Protein AF-A0A7J3MGH9-F1 (afdb_monomer_lite)

Radius of gyration: 21.04 Å; chains: 1; bounding box: 51×26×67 Å

pLDDT: mean 91.64, std 8.14, range [49.03, 98.44]

Sequence (177 aa):
MAYGKQQLRELSQKLSSIKERMSTELSNYWWLSQGEEAVVSVRKLTKNKRLEIFETPKLSIKAALKVLIENIGVIESISGSEFYRAMSILEEDISRVTDAYRAIQDANSLIEEIENTKRMLKRKGLDSTKEREVEEELNMLVKWIRDIIVDNFNNWNNKKEKIVQILSKMKEHVKVT

Foldseek 3Di:
DVVVLVVLVVVLVVLVVVLVVVQVVLLPVVLQVSQFFFFDWAWAWDDDPDIDIDIDGGGGLSVLSVRLSVLSVVLSVDDDPSNVVSVVSSVVSVVRSVLLVVLVVVLVVLLVLLVVLLVLLVVVPDDPVVNVVLNVVSVVLSVVSNCCRRVPSVCSVVCVVVSVVVSVVSSCVSVVD

Secondary structure (DSSP, 8-state):
-HHHHHHHHHHHHHHHHHHHHHHHHHTT-GGGGGGTS--B--EEEEESSSEEEEEPPPB-HHHHHHHHHHHHHHHTT--THHHHHHHHHHHHHHHHHHHHHHHHHHHHHHHHHHHHHHHHHHHHT--HHHHHHHHHHHHHHHHHHHHHHHHHGGGHHHHHHHHHHHHHHHHHHHHH-

Structure (mmCIF, N/CA/C/O backbone):
data_AF-A0A7J3MGH9-F1
#
_entry.id   AF-A0A7J3MGH9-F1
#
loop_
_atom_site.group_PDB
_atom_site.id
_atom_site.type_symbol
_atom_site.label_atom_id
_atom_site.label_alt_id
_atom_site.label_comp_id
_atom_site.label_asym_id
_atom_site.label_entity_id
_atom_site.label_seq_id
_atom_site.pdbx_PDB_ins_code
_atom_site.Cartn_x
_atom_site.Cartn_y
_atom_site.Cartn_z
_atom_site.occupancy
_atom_site.B_iso_or_equiv
_atom_site.auth_seq_id
_atom_site.auth_comp_id
_atom_site.auth_asym_id
_atom_site.auth_atom_id
_atom_site.pdbx_PDB_model_num
ATOM 1 N N . MET A 1 1 ? -7.270 2.126 33.955 1.00 56.06 1 MET A N 1
ATOM 2 C CA . MET A 1 1 ? -7.923 2.157 32.621 1.00 56.06 1 MET A CA 1
ATOM 3 C C . MET A 1 1 ? -7.859 3.519 31.915 1.00 56.06 1 MET A C 1
ATOM 5 O O . MET A 1 1 ? -7.863 3.517 30.693 1.00 56.06 1 MET A O 1
ATOM 9 N N . ALA A 1 2 ? -7.760 4.663 32.613 1.00 59.84 2 ALA A N 1
ATOM 10 C CA . ALA A 1 2 ? -7.627 5.983 31.966 1.00 59.84 2 ALA A CA 1
ATOM 11 C C . ALA A 1 2 ? -6.376 6.113 31.066 1.00 59.84 2 ALA A C 1
ATOM 13 O O . ALA A 1 2 ? -6.457 6.670 29.977 1.00 59.84 2 ALA A O 1
ATOM 14 N N . TYR A 1 3 ? -5.259 5.506 31.481 1.00 57.38 3 TYR A N 1
ATOM 15 C CA . TYR A 1 3 ? -3.990 5.514 30.746 1.00 57.38 3 TYR A CA 1
ATOM 16 C C . TYR A 1 3 ? -4.078 4.858 29.352 1.00 57.38 3 TYR A C 1
ATOM 18 O O . TYR A 1 3 ? -3.616 5.432 28.373 1.00 57.38 3 TYR A O 1
ATOM 26 N N . GLY A 1 4 ? -4.768 3.716 29.225 1.00 74.50 4 GLY A N 1
ATOM 27 C CA . GLY A 1 4 ? -4.955 3.045 27.929 1.00 74.50 4 GLY A CA 1
ATOM 28 C C . GLY A 1 4 ? -5.852 3.826 26.961 1.00 74.50 4 GLY A C 1
ATOM 29 O O . GLY A 1 4 ? -5.612 3.829 25.758 1.00 74.50 4 GLY A O 1
ATOM 30 N N . LYS A 1 5 ? -6.848 4.560 27.477 1.00 78.81 5 LYS A N 1
ATOM 31 C CA . LYS A 1 5 ? -7.684 5.445 26.646 1.00 78.81 5 LYS A CA 1
ATOM 32 C C . LYS A 1 5 ? -6.901 6.647 26.126 1.00 78.81 5 LYS A C 1
ATOM 34 O O . LYS A 1 5 ? -7.066 7.029 24.975 1.00 78.81 5 LYS A O 1
ATOM 39 N N . GLN A 1 6 ? -6.026 7.225 26.947 1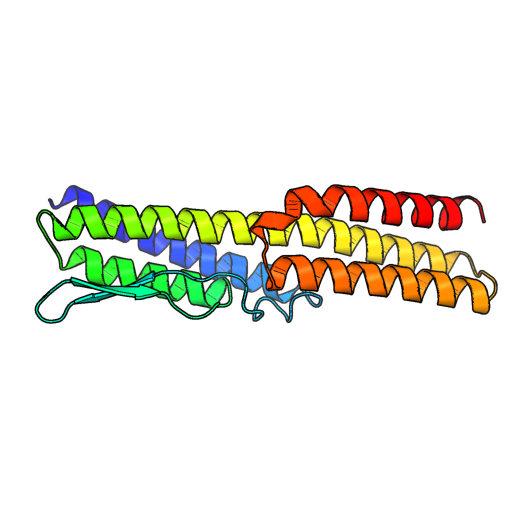.00 85.25 6 GLN A N 1
ATOM 40 C CA . GLN A 1 6 ? -5.160 8.314 26.501 1.00 85.25 6 GLN A CA 1
ATOM 41 C C . GLN A 1 6 ? -4.212 7.859 25.379 1.00 85.25 6 GLN A C 1
ATOM 43 O O . GLN A 1 6 ? -4.136 8.524 24.350 1.00 85.25 6 GLN A O 1
ATOM 48 N N . GLN A 1 7 ? -3.580 6.691 25.524 1.00 87.00 7 GLN A N 1
ATOM 49 C CA . GLN A 1 7 ? -2.721 6.113 24.482 1.00 87.00 7 GLN A CA 1
ATOM 50 C C . GLN A 1 7 ? -3.470 5.870 23.163 1.00 87.00 7 GLN A C 1
ATOM 52 O O . GLN A 1 7 ? -2.938 6.148 22.091 1.00 87.00 7 GLN A O 1
ATOM 57 N N . LEU A 1 8 ? -4.722 5.405 23.228 1.00 89.56 8 LEU A N 1
ATOM 58 C CA . LEU A 1 8 ? -5.572 5.225 22.048 1.00 89.56 8 LEU A CA 1
ATOM 59 C C . LEU A 1 8 ? -5.884 6.543 21.336 1.00 89.56 8 LEU A C 1
ATOM 61 O O . LEU A 1 8 ? -5.839 6.605 20.107 1.00 89.56 8 LEU A O 1
ATOM 65 N N . ARG A 1 9 ? -6.148 7.616 22.086 1.00 88.81 9 ARG A N 1
ATOM 66 C CA . ARG A 1 9 ? -6.364 8.952 21.506 1.00 88.81 9 ARG A CA 1
ATOM 67 C C . ARG A 1 9 ? -5.114 9.481 20.826 1.00 88.81 9 ARG A C 1
ATOM 69 O O . ARG A 1 9 ? -5.200 9.970 19.703 1.00 88.81 9 ARG A O 1
ATOM 76 N N . GLU A 1 10 ? -3.961 9.341 21.473 1.00 91.19 10 GLU A N 1
ATOM 77 C CA . GLU A 1 10 ? -2.673 9.721 20.889 1.00 91.19 10 GLU A CA 1
ATOM 78 C C . GLU A 1 10 ? -2.378 8.915 19.616 1.00 91.19 10 GLU A C 1
ATOM 80 O O . GLU A 1 10 ? -1.932 9.476 18.615 1.00 91.19 10 GLU A O 1
ATOM 85 N N . LEU A 1 11 ? -2.672 7.612 19.614 1.00 91.69 11 LEU A N 1
ATOM 86 C CA . LEU A 1 11 ? -2.536 6.763 18.433 1.00 91.69 11 LEU A CA 1
ATOM 87 C C . LEU A 1 11 ? -3.477 7.203 17.305 1.00 91.69 11 LEU A C 1
ATOM 89 O O . LEU A 1 11 ? -3.039 7.323 16.165 1.00 91.69 11 LEU A O 1
ATOM 93 N N . SER A 1 12 ? -4.741 7.496 17.612 1.00 92.12 12 SER A N 1
ATOM 94 C CA . SER A 1 12 ? -5.722 7.983 16.634 1.00 92.12 12 SER A CA 1
ATOM 95 C C . SER A 1 12 ? -5.285 9.302 15.987 1.00 92.12 12 SER A C 1
ATOM 97 O O . SER A 1 12 ? -5.346 9.452 14.762 1.00 92.12 12 SER A O 1
ATOM 99 N N . GLN A 1 13 ? -4.751 10.233 16.785 1.00 92.75 13 GLN A N 1
ATOM 100 C CA . GLN A 1 13 ? -4.177 11.485 16.285 1.00 92.75 13 GLN A CA 1
ATOM 101 C C . GLN A 1 13 ? -2.975 11.224 15.373 1.00 92.75 13 GLN A C 1
ATOM 103 O O . GLN A 1 13 ? -2.926 11.751 14.263 1.00 92.75 13 GLN A O 1
ATOM 108 N N . LYS A 1 14 ? -2.045 10.351 15.786 1.00 93.06 14 LYS A N 1
ATOM 109 C CA . LYS A 1 14 ? -0.885 9.970 14.964 1.00 93.06 14 LYS A CA 1
ATOM 110 C C . LYS A 1 14 ? -1.308 9.343 13.637 1.00 93.06 14 LYS A C 1
ATOM 112 O O . LYS A 1 14 ? -0.803 9.749 12.595 1.00 93.06 14 LYS A O 1
ATOM 117 N N . LEU A 1 15 ? -2.247 8.395 13.655 1.00 91.94 15 LEU A N 1
ATOM 118 C CA . LEU A 1 15 ? -2.772 7.766 12.439 1.00 91.94 15 LEU A CA 1
ATOM 119 C C . LEU A 1 15 ? -3.468 8.781 11.526 1.00 91.94 15 LEU A C 1
ATOM 121 O O . LEU A 1 15 ? -3.325 8.694 10.309 1.00 91.94 15 LEU A O 1
ATOM 125 N N . SER A 1 16 ? -4.168 9.766 12.092 1.00 91.06 16 SER A N 1
ATOM 126 C CA . SER A 1 16 ? -4.800 10.841 11.318 1.00 91.06 16 SER A CA 1
ATOM 127 C C . SER A 1 16 ? -3.757 11.710 10.611 1.00 91.06 16 SER A C 1
ATOM 129 O O . SER A 1 16 ? -3.847 11.907 9.401 1.00 91.06 16 SER A O 1
ATOM 131 N N . SER A 1 17 ? -2.710 12.140 11.320 1.00 92.62 17 SER A N 1
ATOM 132 C CA . SER A 1 17 ? -1.603 12.902 10.725 1.00 92.62 17 SER A CA 1
ATOM 133 C C . SER A 1 17 ? -0.835 12.100 9.668 1.00 92.62 17 SER A C 1
ATOM 135 O O . SER A 1 17 ? -0.470 12.632 8.620 1.00 92.62 17 SER A O 1
ATOM 137 N N . ILE A 1 18 ? -0.613 10.803 9.909 1.00 91.75 18 ILE A N 1
ATOM 138 C CA . ILE A 1 18 ? -0.005 9.892 8.930 1.00 91.75 18 ILE A CA 1
ATOM 139 C C . ILE A 1 18 ? -0.882 9.803 7.680 1.00 91.75 18 ILE A C 1
ATOM 141 O O . ILE A 1 18 ? -0.378 9.973 6.573 1.00 91.75 18 ILE A O 1
ATOM 145 N N . LYS A 1 19 ? -2.195 9.610 7.839 1.00 91.75 19 LYS A N 1
ATOM 146 C CA . LYS A 1 19 ? -3.148 9.548 6.726 1.00 91.75 19 LYS A CA 1
ATOM 147 C C . LYS A 1 19 ? -3.107 10.812 5.864 1.00 91.75 19 LYS A C 1
ATOM 149 O O . LYS A 1 19 ? -3.123 10.701 4.639 1.00 91.75 19 LYS A O 1
ATOM 154 N N . GLU A 1 20 ? -3.052 11.995 6.472 1.00 91.44 20 GLU A N 1
ATOM 155 C CA . GLU A 1 20 ? -2.955 13.267 5.744 1.00 91.44 20 GLU A CA 1
ATOM 156 C C . GLU A 1 20 ? -1.648 13.365 4.955 1.00 91.44 20 GLU A C 1
ATOM 158 O O . GLU A 1 20 ? -1.676 13.584 3.744 1.00 91.44 20 GLU A O 1
ATOM 163 N N . ARG A 1 21 ? -0.508 13.103 5.607 1.00 91.25 21 ARG A N 1
ATOM 164 C CA . ARG A 1 21 ? 0.805 13.114 4.948 1.00 91.25 21 ARG A CA 1
ATOM 165 C C . ARG A 1 21 ? 0.860 12.136 3.775 1.00 91.25 21 ARG A C 1
ATOM 167 O O . ARG A 1 21 ? 1.302 12.497 2.687 1.00 91.25 21 ARG A O 1
ATOM 174 N N . MET A 1 22 ? 0.375 10.917 3.987 1.00 90.06 22 MET A N 1
ATOM 175 C CA . MET A 1 22 ? 0.326 9.882 2.957 1.00 90.06 22 MET A CA 1
ATOM 176 C C . MET A 1 22 ? -0.612 10.251 1.813 1.00 90.06 22 MET A C 1
ATOM 178 O O . MET A 1 22 ? -0.344 9.894 0.674 1.00 90.06 22 MET A O 1
ATOM 182 N N . SER A 1 23 ? -1.700 10.975 2.080 1.00 88.88 23 SER A N 1
ATOM 183 C CA . SER A 1 23 ? -2.613 11.413 1.021 1.00 88.88 23 SER A CA 1
ATOM 184 C C . SER A 1 23 ? -1.919 12.346 0.029 1.00 88.88 23 SER A C 1
ATOM 186 O O . SER A 1 23 ? -2.124 12.196 -1.173 1.00 88.88 23 SER A O 1
ATOM 188 N N . THR A 1 24 ? -1.058 13.237 0.526 1.00 91.62 24 THR A N 1
ATOM 189 C CA . THR A 1 24 ? -0.231 14.137 -0.292 1.00 91.62 24 THR A CA 1
ATOM 190 C C . THR A 1 24 ? 0.902 13.408 -1.014 1.00 91.62 24 THR A C 1
ATOM 192 O O . THR A 1 24 ? 1.245 13.748 -2.141 1.00 91.62 24 THR A O 1
ATOM 195 N N . GLU A 1 25 ? 1.518 12.411 -0.380 1.00 92.12 25 GLU A N 1
ATOM 196 C CA . GLU A 1 25 ? 2.592 11.636 -1.010 1.00 92.12 25 GLU A CA 1
ATOM 197 C C . GLU A 1 25 ? 2.043 10.759 -2.143 1.00 92.12 25 GLU A C 1
ATOM 199 O O . GLU A 1 25 ? 2.486 10.859 -3.289 1.00 92.12 25 GLU A O 1
ATOM 204 N N . LEU A 1 26 ? 1.015 9.963 -1.837 1.00 91.94 26 LEU A N 1
ATOM 205 C CA . LEU A 1 26 ? 0.419 8.999 -2.758 1.00 91.94 26 LEU A CA 1
ATOM 206 C C . LEU A 1 26 ? -0.292 9.655 -3.946 1.00 91.94 26 LEU A C 1
ATOM 208 O O . LEU A 1 26 ? -0.429 9.015 -4.987 1.00 91.94 26 LEU A O 1
ATOM 212 N N . SER A 1 27 ? -0.714 10.922 -3.850 1.00 92.31 27 SER A N 1
ATOM 213 C CA . SER A 1 27 ? -1.307 11.628 -4.996 1.00 92.31 27 SER A CA 1
ATOM 214 C C . SER A 1 27 ? -0.339 11.777 -6.173 1.00 92.31 27 SER A C 1
ATOM 216 O O . SER A 1 27 ? -0.779 11.941 -7.310 1.00 92.31 27 SER A O 1
ATOM 218 N N . ASN A 1 28 ? 0.970 11.679 -5.921 1.00 92.75 28 ASN A N 1
ATOM 219 C CA . ASN A 1 28 ? 1.998 11.730 -6.961 1.00 92.75 28 ASN A CA 1
ATOM 220 C C . ASN A 1 28 ? 2.219 10.373 -7.648 1.00 92.75 28 ASN A C 1
ATOM 222 O O . ASN A 1 28 ? 2.899 10.297 -8.672 1.00 92.75 28 ASN A O 1
ATOM 226 N N . TYR A 1 29 ? 1.658 9.288 -7.108 1.00 95.44 29 TYR A N 1
ATOM 227 C CA . TYR A 1 29 ? 1.915 7.932 -7.588 1.00 95.44 29 TYR A CA 1
ATOM 228 C C . TYR A 1 29 ? 0.926 7.584 -8.703 1.00 95.44 29 TYR A C 1
ATOM 230 O O . TYR A 1 29 ? -0.051 6.857 -8.510 1.00 95.44 29 TYR A O 1
ATOM 238 N N . TRP A 1 30 ? 1.179 8.123 -9.897 1.00 95.25 30 TRP A N 1
ATOM 239 C CA . TRP A 1 30 ? 0.357 7.899 -11.095 1.00 95.25 30 TRP A CA 1
ATOM 240 C C . TRP A 1 30 ? 0.203 6.410 -11.445 1.00 95.25 30 TRP A C 1
ATOM 242 O O . TRP A 1 30 ? -0.846 5.988 -11.923 1.00 95.25 30 TRP A O 1
ATOM 252 N N . TRP A 1 31 ? 1.230 5.606 -11.162 1.00 95.75 31 TRP A N 1
ATOM 253 C CA . TRP A 1 31 ? 1.252 4.166 -11.424 1.00 95.75 31 TRP A CA 1
ATOM 254 C C . TRP A 1 31 ? 0.347 3.367 -10.472 1.00 95.75 31 TRP A C 1
ATOM 256 O O . TRP A 1 31 ? 0.033 2.212 -10.756 1.00 95.75 31 TRP A O 1
ATOM 266 N N . LEU A 1 32 ? -0.097 3.984 -9.372 1.00 96.19 32 LEU A N 1
ATOM 267 C CA . LEU A 1 32 ? -0.962 3.398 -8.347 1.00 96.19 32 LEU A CA 1
ATOM 268 C C . LEU A 1 32 ? -2.271 4.194 -8.200 1.00 96.19 32 LEU A C 1
ATOM 270 O O . LEU A 1 32 ? -2.779 4.374 -7.093 1.00 96.19 32 LEU A O 1
ATOM 274 N N . SER A 1 33 ? -2.790 4.735 -9.306 1.00 94.56 33 SER A N 1
ATOM 275 C CA . SER A 1 33 ? -4.057 5.485 -9.348 1.00 94.56 33 SER A CA 1
ATOM 276 C C . SER A 1 33 ? -4.164 6.536 -8.232 1.00 94.56 33 SER A C 1
ATOM 278 O O . SER A 1 33 ? -5.180 6.633 -7.548 1.00 94.56 33 SER A O 1
ATOM 280 N N . GLN A 1 34 ? -3.077 7.283 -7.994 1.00 93.31 34 GLN A N 1
ATOM 281 C CA . GLN A 1 34 ? -3.001 8.353 -6.985 1.00 93.31 34 GLN A CA 1
ATOM 282 C C . GLN A 1 34 ? -3.277 7.881 -5.536 1.00 93.31 34 GLN A C 1
ATOM 284 O O . GLN A 1 34 ? -3.729 8.644 -4.670 1.00 93.31 34 GLN A O 1
ATOM 289 N N . GLY A 1 35 ? -2.997 6.604 -5.262 1.00 92.50 35 GLY A N 1
ATOM 290 C CA . GLY A 1 35 ? -3.176 5.964 -3.960 1.00 92.50 35 GLY A CA 1
ATOM 291 C C . GLY A 1 35 ? -4.583 5.446 -3.684 1.00 92.50 35 GLY A C 1
ATOM 292 O O . GLY A 1 35 ? -4.869 5.129 -2.530 1.00 92.50 35 GLY A O 1
ATOM 293 N N . GLU A 1 36 ? -5.450 5.380 -4.697 1.00 94.50 36 GLU A N 1
ATOM 294 C CA . GLU A 1 36 ? -6.820 4.863 -4.566 1.00 94.50 36 GLU A CA 1
ATOM 295 C C . GLU A 1 36 ? -6.944 3.365 -4.886 1.00 94.50 36 GLU A C 1
ATOM 297 O O . GLU A 1 36 ? -8.004 2.778 -4.675 1.00 94.50 36 GLU A O 1
ATOM 302 N N . GLU A 1 37 ? -5.865 2.720 -5.338 1.00 95.62 37 GLU A N 1
ATOM 303 C CA . GLU A 1 37 ? -5.855 1.271 -5.558 1.00 95.62 37 GLU A CA 1
ATOM 304 C C . GLU A 1 37 ? -6.111 0.481 -4.275 1.00 95.62 37 GLU A C 1
ATOM 306 O O . GLU A 1 37 ? -5.606 0.816 -3.202 1.00 95.62 37 GLU A O 1
ATOM 311 N N . ALA A 1 38 ? -6.856 -0.615 -4.403 1.00 96.69 38 ALA A N 1
ATOM 312 C CA . ALA A 1 38 ? -7.159 -1.515 -3.303 1.00 96.69 38 ALA A CA 1
ATOM 313 C C . ALA A 1 38 ? -5.995 -2.488 -3.055 1.00 96.69 38 ALA A C 1
ATOM 315 O O . ALA A 1 38 ? -5.755 -3.395 -3.847 1.00 96.69 38 ALA A O 1
ATOM 316 N N . VAL A 1 39 ? -5.285 -2.324 -1.935 1.00 96.69 39 VAL A N 1
ATOM 317 C CA . VAL A 1 39 ? -4.016 -3.030 -1.665 1.00 96.69 39 VAL A CA 1
ATOM 318 C C . VAL A 1 39 ? -4.091 -3.924 -0.428 1.00 96.69 39 VAL A C 1
ATOM 320 O O . VAL A 1 39 ? -3.517 -5.012 -0.418 1.00 96.69 39 VAL A O 1
ATOM 323 N N . VAL A 1 40 ? -4.804 -3.502 0.619 1.00 97.44 40 VAL A N 1
ATOM 324 C CA . VAL A 1 40 ? -4.748 -4.160 1.933 1.00 97.44 40 VAL A CA 1
ATOM 325 C C . VAL A 1 40 ? -6.139 -4.387 2.512 1.00 97.44 40 VAL A C 1
ATOM 327 O O . VAL A 1 40 ? -6.998 -3.512 2.439 1.00 97.44 40 VAL A O 1
ATOM 330 N N . SER A 1 41 ? -6.361 -5.560 3.100 1.00 97.25 41 SER A N 1
ATOM 331 C CA . SER A 1 41 ? -7.537 -5.838 3.928 1.00 97.25 41 SER A CA 1
ATOM 332 C C . SER A 1 41 ? -7.195 -5.634 5.400 1.00 97.25 41 SER A C 1
ATOM 334 O O . SER A 1 41 ? -6.103 -5.986 5.855 1.00 97.25 41 SER A O 1
ATOM 336 N N . VAL A 1 42 ? -8.135 -5.050 6.135 1.00 98.19 42 VAL A N 1
ATOM 337 C CA . VAL A 1 42 ? -8.066 -4.871 7.588 1.00 98.19 42 VAL A CA 1
ATOM 338 C C . VAL A 1 42 ? -9.356 -5.392 8.206 1.00 98.19 42 VAL A C 1
ATOM 340 O O . VAL A 1 42 ? -10.355 -5.591 7.512 1.00 98.19 42 VAL A O 1
ATOM 343 N N . ARG A 1 43 ? -9.376 -5.599 9.519 1.00 98.44 43 ARG A N 1
ATOM 344 C CA . ARG A 1 43 ? -10.601 -5.979 10.217 1.00 98.44 43 ARG A CA 1
ATOM 345 C C . ARG A 1 43 ? -11.353 -4.730 10.638 1.00 98.44 43 ARG A C 1
ATOM 347 O O . ARG A 1 43 ? -10.780 -3.794 11.187 1.00 98.44 43 ARG A O 1
ATOM 354 N N . LYS A 1 44 ? -12.661 -4.715 10.412 1.00 97.88 44 LYS A N 1
ATOM 355 C CA . LYS A 1 44 ? -13.582 -3.716 10.946 1.00 97.88 44 LYS A CA 1
ATOM 356 C C . LYS A 1 44 ? -14.181 -4.229 12.248 1.00 97.88 44 LYS A C 1
ATOM 358 O O . LYS A 1 44 ? -14.713 -5.340 12.298 1.00 97.88 44 LYS A O 1
ATOM 363 N N . LEU A 1 45 ? -14.112 -3.400 13.281 1.00 97.12 45 LEU A N 1
ATOM 364 C CA . LEU A 1 45 ? -14.712 -3.653 14.581 1.00 97.12 45 LEU A CA 1
ATOM 365 C C . LEU A 1 45 ? -16.048 -2.922 14.674 1.00 97.12 45 LEU A C 1
ATOM 367 O O . LEU A 1 45 ? -16.137 -1.732 14.373 1.00 97.12 45 LEU A O 1
ATOM 371 N N . THR A 1 46 ? -17.086 -3.613 15.130 1.00 94.75 46 THR A N 1
ATOM 372 C CA . THR A 1 46 ? -18.372 -2.993 15.467 1.00 94.75 46 THR A CA 1
ATOM 373 C C . THR A 1 46 ? -18.814 -3.444 16.848 1.00 94.75 46 THR A C 1
ATOM 375 O O . THR A 1 46 ? -18.658 -4.605 17.228 1.00 94.75 46 THR A O 1
ATOM 378 N N . LYS A 1 47 ? -19.365 -2.511 17.630 1.00 87.88 47 LYS A N 1
ATOM 379 C CA . LYS A 1 47 ? -19.929 -2.814 18.944 1.00 87.88 47 LYS A CA 1
ATOM 380 C C . LYS A 1 47 ? -21.406 -2.466 18.968 1.00 87.88 47 LYS A C 1
ATOM 382 O O . LYS A 1 47 ? -21.774 -1.298 19.031 1.00 87.88 47 LYS A O 1
ATOM 387 N N . ASN A 1 48 ? -22.220 -3.514 18.985 1.00 84.00 48 ASN A N 1
ATOM 388 C CA . ASN A 1 48 ? -23.632 -3.436 19.333 1.0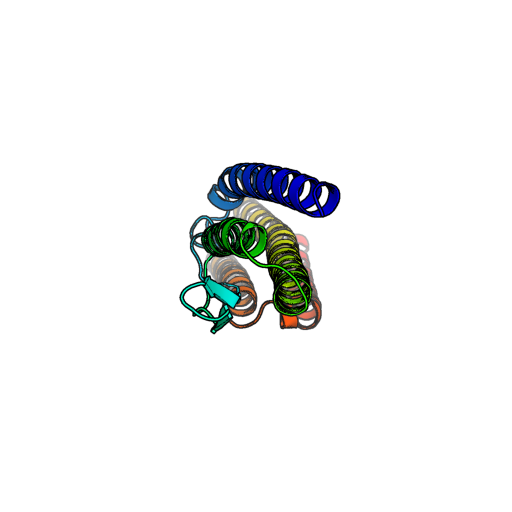0 84.00 48 ASN A CA 1
ATOM 389 C C . ASN A 1 48 ? -23.799 -3.967 20.766 1.00 84.00 48 ASN A C 1
ATOM 391 O O . ASN A 1 48 ? -23.440 -3.298 21.732 1.00 84.00 48 ASN A O 1
ATOM 395 N N . LYS A 1 49 ? -24.271 -5.213 20.912 1.00 84.88 49 LYS A N 1
ATOM 396 C CA . LYS A 1 49 ? -24.365 -5.921 22.206 1.00 84.88 49 LYS A CA 1
ATOM 397 C C . LYS A 1 49 ? -23.097 -6.703 22.564 1.00 84.88 49 LYS A C 1
ATOM 399 O O . LYS A 1 49 ? -22.847 -6.949 23.738 1.00 84.88 49 LYS A O 1
ATOM 404 N N . ARG A 1 50 ? -22.338 -7.126 21.553 1.00 89.81 50 ARG A N 1
ATOM 405 C CA . ARG A 1 50 ? -21.068 -7.861 21.648 1.00 89.81 50 ARG A CA 1
ATOM 406 C C . ARG A 1 50 ? -20.096 -7.273 20.629 1.00 89.81 50 ARG A C 1
ATOM 408 O O . ARG A 1 50 ? -20.545 -6.618 19.684 1.00 89.81 50 ARG A O 1
ATOM 415 N N . LEU A 1 51 ? -18.799 -7.489 20.830 1.00 93.06 51 LEU A N 1
ATOM 416 C CA . LEU A 1 51 ? -17.799 -7.147 19.824 1.00 93.06 51 LEU A CA 1
ATOM 417 C C . LEU A 1 51 ? -17.941 -8.068 18.604 1.00 93.06 51 LEU A C 1
ATOM 419 O O . LEU A 1 51 ? -17.787 -9.286 18.710 1.00 93.06 51 LEU A O 1
ATOM 423 N N . GLU A 1 52 ? -18.201 -7.473 17.448 1.00 95.75 52 GLU A N 1
ATOM 424 C CA . GLU A 1 52 ? -18.232 -8.145 16.153 1.00 95.75 52 GLU A CA 1
ATOM 425 C C . GLU A 1 52 ? -17.012 -7.714 15.330 1.00 95.75 52 GLU A C 1
ATOM 427 O O . GLU A 1 52 ? -16.569 -6.564 15.396 1.00 95.75 52 GLU A O 1
ATOM 432 N N . ILE A 1 53 ? -16.434 -8.664 14.593 1.00 96.56 53 ILE A N 1
ATOM 433 C CA . ILE A 1 53 ? -15.190 -8.486 13.839 1.00 96.56 53 ILE A CA 1
ATOM 434 C C . ILE A 1 53 ? -15.428 -9.019 12.432 1.00 96.56 53 ILE A C 1
ATOM 436 O O . ILE A 1 53 ? -15.787 -10.185 12.270 1.00 96.56 53 ILE A O 1
ATOM 440 N N . PHE A 1 54 ? -15.192 -8.180 11.428 1.00 96.06 54 PHE A N 1
ATOM 441 C CA . PHE A 1 54 ? -15.374 -8.531 10.021 1.00 96.06 54 PHE A CA 1
ATOM 442 C C . PHE A 1 54 ? -14.118 -8.190 9.228 1.00 96.06 54 PHE A C 1
ATOM 444 O O . PHE A 1 54 ? -13.574 -7.103 9.393 1.00 96.06 54 PHE A O 1
ATOM 451 N N . GLU A 1 55 ? -13.670 -9.080 8.347 1.00 97.06 55 GLU A N 1
ATOM 452 C CA . GLU A 1 55 ? -12.612 -8.755 7.384 1.00 97.06 55 GLU A CA 1
ATOM 453 C C . GLU A 1 55 ? -13.195 -7.855 6.285 1.00 97.06 55 GLU A C 1
ATOM 455 O O . GLU A 1 55 ? -14.252 -8.160 5.724 1.00 97.06 55 GLU A O 1
ATOM 460 N N . THR A 1 56 ? -12.536 -6.739 5.970 1.00 97.56 56 THR A N 1
ATOM 461 C CA . THR A 1 56 ? -12.952 -5.898 4.844 1.00 97.56 56 THR A CA 1
ATOM 462 C C . THR A 1 56 ? -12.514 -6.515 3.512 1.00 97.56 56 THR A C 1
ATOM 464 O O . THR A 1 56 ? -11.493 -7.214 3.453 1.00 97.56 56 THR A O 1
ATOM 467 N N . PRO A 1 57 ? -13.189 -6.193 2.388 1.00 96.81 57 PRO A N 1
ATOM 468 C CA . PRO A 1 57 ? -12.529 -6.315 1.089 1.00 96.81 57 PRO A CA 1
ATOM 469 C C . PRO A 1 57 ? -11.220 -5.508 1.092 1.00 96.81 57 PRO A C 1
ATOM 471 O O . PRO A 1 57 ? -10.997 -4.683 1.985 1.00 96.81 57 PRO A O 1
ATOM 474 N N . LYS A 1 58 ? -10.355 -5.724 0.096 1.00 96.81 58 LYS A N 1
ATOM 475 C CA . LYS A 1 58 ? -9.162 -4.886 -0.050 1.00 96.81 58 LYS A CA 1
ATOM 476 C C . LYS A 1 58 ? -9.572 -3.423 -0.157 1.00 96.81 58 LYS A C 1
ATOM 478 O O . LYS A 1 58 ? -10.501 -3.071 -0.883 1.00 96.81 58 LYS A O 1
ATOM 483 N N . LEU A 1 59 ? -8.854 -2.587 0.568 1.00 97.38 59 LEU A N 1
ATOM 484 C CA . LEU A 1 59 ? -9.037 -1.151 0.629 1.00 97.38 59 LEU A CA 1
ATOM 485 C C . LEU A 1 59 ? -7.771 -0.459 0.140 1.00 97.38 59 LEU A C 1
ATOM 487 O O . LEU A 1 59 ? -6.667 -1.015 0.197 1.00 97.38 59 LEU A O 1
ATOM 491 N N . SER A 1 60 ? -7.927 0.789 -0.292 1.00 96.94 60 SER A N 1
ATOM 492 C CA . SER A 1 60 ? -6.783 1.684 -0.398 1.00 96.94 60 SER A CA 1
ATOM 493 C C . SER A 1 60 ? -6.173 1.924 0.975 1.00 96.94 60 SER A C 1
ATO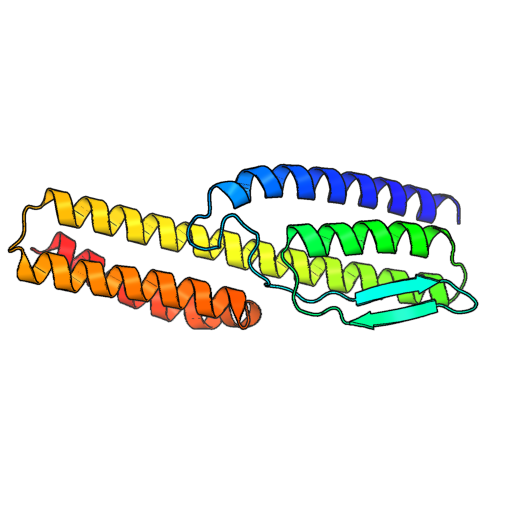M 495 O O . SER A 1 60 ? -6.856 1.839 2.000 1.00 96.94 60 SER A O 1
ATOM 497 N N . ILE A 1 61 ? -4.884 2.257 1.019 1.00 96.25 61 ILE A N 1
ATOM 498 C CA . ILE A 1 61 ? -4.198 2.525 2.288 1.00 96.25 61 ILE A CA 1
ATOM 499 C C . ILE A 1 61 ? -4.904 3.650 3.067 1.00 96.25 61 ILE A C 1
ATOM 501 O O . ILE A 1 61 ? -5.091 3.556 4.281 1.00 96.25 61 ILE A O 1
ATOM 505 N N . LYS A 1 62 ? -5.380 4.686 2.362 1.00 94.38 62 LYS A N 1
ATOM 506 C CA . LYS A 1 62 ? -6.125 5.810 2.954 1.00 94.38 62 LYS A CA 1
ATOM 507 C C . LYS A 1 62 ? -7.436 5.347 3.601 1.00 94.38 62 LYS A C 1
ATOM 509 O O . LYS A 1 62 ? -7.785 5.809 4.691 1.00 94.38 62 LYS A O 1
ATOM 514 N N . ALA A 1 63 ? -8.159 4.441 2.940 1.00 96.38 63 ALA A N 1
ATOM 515 C CA . ALA A 1 63 ? -9.396 3.864 3.456 1.00 96.38 63 ALA A CA 1
ATOM 516 C C . ALA A 1 63 ? -9.136 2.889 4.616 1.00 96.38 63 ALA A C 1
ATOM 518 O O . ALA A 1 63 ? -9.847 2.945 5.617 1.00 96.38 63 ALA A O 1
ATOM 519 N N . ALA A 1 64 ? -8.082 2.073 4.544 1.00 97.75 64 ALA A N 1
ATOM 520 C CA . ALA A 1 64 ? -7.673 1.188 5.631 1.00 97.75 64 ALA A CA 1
ATOM 521 C C . ALA A 1 64 ? -7.329 1.977 6.907 1.00 97.75 64 ALA A C 1
ATOM 523 O O . ALA A 1 64 ? -7.848 1.669 7.977 1.00 97.75 64 ALA A O 1
ATOM 524 N N . LEU A 1 65 ? -6.554 3.064 6.796 1.00 96.69 65 LEU A N 1
ATOM 525 C CA . LEU A 1 65 ? -6.259 3.954 7.928 1.00 96.69 65 LEU A CA 1
ATOM 526 C C . LEU A 1 65 ? -7.527 4.562 8.536 1.00 96.69 65 LEU A C 1
ATOM 528 O O . LEU A 1 65 ? -7.632 4.670 9.756 1.00 96.69 65 LEU A O 1
ATOM 532 N N . LYS A 1 66 ? -8.512 4.929 7.705 1.00 96.38 66 LYS A N 1
ATOM 533 C CA . LYS A 1 66 ? -9.811 5.411 8.191 1.00 96.38 66 LYS A CA 1
ATOM 534 C C . LYS A 1 66 ? -10.516 4.344 9.036 1.00 96.38 66 LYS A C 1
ATOM 536 O O . LYS A 1 66 ? -10.972 4.666 10.128 1.00 96.38 66 LYS A O 1
ATOM 541 N N . VAL A 1 67 ? -10.551 3.094 8.571 1.00 97.81 67 VAL A N 1
ATOM 542 C CA . VAL A 1 67 ? -11.138 1.976 9.330 1.00 97.81 67 VAL A CA 1
ATOM 543 C C . VAL A 1 67 ? -10.399 1.757 10.653 1.00 97.81 67 VAL A C 1
ATOM 545 O O . VAL A 1 67 ? -11.044 1.578 11.679 1.00 97.81 67 VAL A O 1
ATOM 548 N N . LEU A 1 68 ? -9.065 1.842 10.678 1.00 97.75 68 LEU A N 1
ATOM 549 C CA . LEU A 1 68 ? -8.291 1.700 11.920 1.00 97.75 68 LEU A CA 1
ATOM 550 C C . LEU A 1 68 ? -8.578 2.821 12.929 1.00 97.75 68 LEU A C 1
ATOM 552 O O . LEU A 1 68 ? -8.704 2.555 14.123 1.00 97.75 68 LEU A O 1
ATOM 556 N N . ILE A 1 69 ? -8.743 4.059 12.460 1.00 96.44 69 ILE A N 1
ATOM 557 C CA . ILE A 1 69 ? -9.149 5.193 13.304 1.00 96.44 69 ILE A CA 1
ATOM 558 C C . ILE A 1 69 ? -10.565 4.978 13.863 1.00 96.44 69 ILE A C 1
ATOM 560 O O . ILE A 1 69 ? -10.800 5.195 15.051 1.00 96.44 69 ILE A O 1
ATOM 564 N N . GLU A 1 70 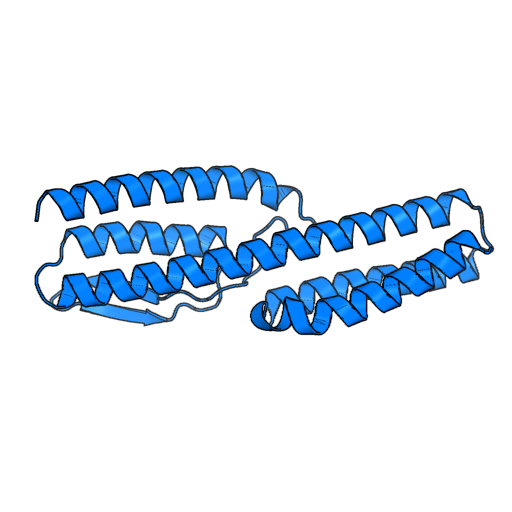? -11.505 4.508 13.037 1.00 96.19 70 GLU A N 1
ATOM 565 C CA . GLU A 1 70 ? -12.866 4.164 13.476 1.00 96.19 70 GLU A CA 1
ATOM 566 C C . GLU A 1 70 ? -12.853 3.030 14.518 1.00 96.19 70 GLU A C 1
ATOM 568 O O . GLU A 1 70 ? -13.527 3.121 15.548 1.00 96.19 70 GLU A O 1
ATOM 573 N N . ASN A 1 71 ? -12.027 2.002 14.302 1.00 97.12 71 ASN A N 1
ATOM 574 C CA . ASN A 1 71 ? -11.838 0.895 15.237 1.00 97.12 71 ASN A CA 1
ATOM 575 C C . ASN A 1 71 ? -11.337 1.377 16.602 1.00 97.12 71 ASN A C 1
ATOM 577 O O . ASN A 1 71 ? -11.812 0.879 17.619 1.00 97.12 71 ASN A O 1
ATOM 581 N N . ILE A 1 72 ? -10.426 2.357 16.652 1.00 95.69 72 ILE A N 1
ATOM 582 C CA . ILE A 1 72 ? -9.967 2.945 17.920 1.00 95.69 72 ILE A CA 1
ATOM 583 C C . ILE A 1 72 ? -11.149 3.506 18.720 1.00 95.69 72 ILE A C 1
ATOM 585 O O . ILE A 1 72 ? -11.255 3.228 19.915 1.00 95.69 72 ILE A O 1
ATOM 589 N N . GLY A 1 73 ? -12.076 4.217 18.069 1.00 94.06 73 GLY A N 1
ATOM 590 C CA . GLY A 1 73 ? -13.282 4.729 18.729 1.00 94.06 73 GLY A CA 1
ATOM 591 C C . GLY A 1 73 ? -14.158 3.615 19.313 1.00 94.06 73 GLY A C 1
ATOM 592 O O . GLY A 1 73 ? -14.686 3.739 20.420 1.00 94.06 73 GLY A O 1
ATOM 593 N N . VAL A 1 74 ? -14.259 2.476 18.619 1.00 94.88 74 VAL A N 1
ATOM 594 C CA . VAL A 1 74 ? -14.946 1.284 19.144 1.00 94.88 74 VAL A CA 1
ATOM 595 C C . VAL A 1 74 ? -14.196 0.705 20.347 1.00 94.88 74 VAL A C 1
ATOM 597 O O . VAL A 1 74 ? -14.825 0.387 21.362 1.00 94.88 74 VAL A O 1
ATOM 600 N N . ILE A 1 75 ? -12.866 0.620 20.278 1.00 94.75 75 ILE A N 1
ATOM 601 C CA . ILE A 1 75 ? -12.012 0.083 21.346 1.00 94.75 75 ILE A CA 1
ATOM 602 C C . ILE A 1 75 ? -12.109 0.929 22.626 1.00 94.75 75 ILE A C 1
ATOM 604 O O . ILE A 1 75 ? -12.154 0.387 23.730 1.00 94.75 75 ILE A O 1
ATOM 608 N N . GLU A 1 76 ? -12.232 2.252 22.514 1.00 92.06 76 GLU A N 1
ATOM 609 C CA . GLU A 1 76 ? -12.417 3.133 23.677 1.00 92.06 76 GLU A CA 1
ATOM 610 C C . GLU A 1 76 ? -13.706 2.839 24.474 1.00 92.06 76 GLU A C 1
ATOM 612 O O . GLU A 1 76 ? -13.804 3.192 25.661 1.00 92.06 76 GLU A O 1
ATOM 617 N N . SER A 1 77 ?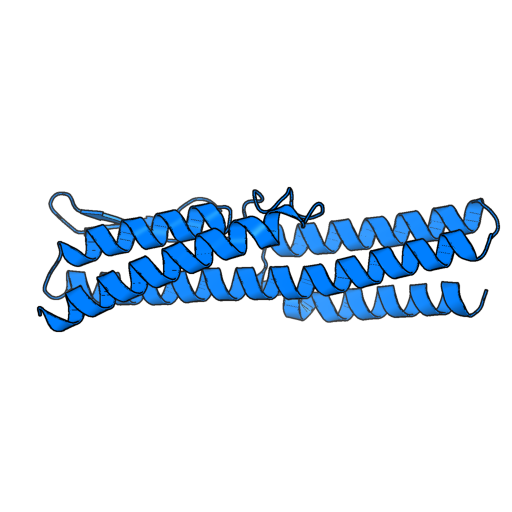 -14.695 2.202 23.835 1.00 90.81 77 SER A N 1
ATOM 618 C CA . SER A 1 77 ? -16.007 1.889 24.413 1.00 90.81 77 SER A CA 1
ATOM 619 C C . SER A 1 77 ? -16.107 0.490 25.041 1.00 90.81 77 SER A C 1
ATOM 621 O O . SER A 1 77 ? -17.102 0.190 25.707 1.00 90.81 77 SER A O 1
ATOM 623 N N . ILE A 1 78 ? -15.121 -0.389 24.830 1.00 91.19 78 ILE A N 1
ATOM 624 C CA . ILE A 1 78 ? -15.058 -1.760 25.379 1.00 91.19 78 ILE A CA 1
ATOM 625 C C . ILE A 1 78 ? -14.123 -1.844 26.590 1.00 91.19 78 ILE A C 1
ATOM 627 O O . ILE A 1 78 ? -13.293 -0.972 26.837 1.00 91.19 78 ILE A O 1
ATOM 631 N N . SER A 1 79 ? -14.290 -2.902 27.380 1.00 89.62 79 SER A N 1
ATOM 632 C CA . SER A 1 79 ? -13.498 -3.182 28.578 1.00 89.62 79 SER A CA 1
ATOM 633 C C . SER A 1 79 ? -13.299 -4.691 28.745 1.00 89.62 79 SER A C 1
ATOM 635 O O . SER A 1 79 ? -13.914 -5.495 28.045 1.00 89.62 79 SER A O 1
ATOM 637 N N . GLY A 1 80 ? -12.414 -5.090 29.661 1.00 89.06 80 GLY A N 1
ATOM 638 C CA . GLY A 1 80 ? -12.168 -6.502 29.959 1.00 89.06 80 GLY A CA 1
ATOM 639 C C . GLY A 1 80 ? -11.484 -7.252 28.812 1.00 89.06 80 GLY A C 1
ATOM 640 O O . GLY A 1 80 ? -10.645 -6.697 28.108 1.00 89.06 80 GLY A O 1
ATOM 641 N N . SER A 1 81 ? -11.822 -8.527 28.629 1.00 89.81 81 SER A N 1
ATOM 642 C CA . SER A 1 81 ? -11.187 -9.396 27.626 1.00 89.81 81 SER A CA 1
ATOM 643 C C . SER A 1 81 ? -11.413 -8.932 26.183 1.00 89.81 81 SER A C 1
ATOM 645 O O . SER A 1 81 ? -10.513 -9.061 25.353 1.00 89.81 81 SER A O 1
ATOM 647 N N . GLU A 1 82 ? -12.576 -8.343 25.883 1.00 92.19 82 GLU A N 1
ATOM 648 C CA . GLU A 1 82 ? -12.872 -7.786 24.557 1.00 92.19 82 GLU A CA 1
ATOM 649 C C . GLU A 1 82 ? -11.909 -6.651 24.193 1.00 92.19 82 GLU A C 1
ATOM 651 O O . GLU A 1 82 ? -11.471 -6.576 23.048 1.00 92.19 82 GLU A O 1
ATOM 656 N N . PHE A 1 83 ? -11.530 -5.812 25.167 1.00 92.25 83 PHE A N 1
ATOM 657 C CA . PHE A 1 83 ? -10.571 -4.724 24.959 1.00 92.25 83 PHE A CA 1
ATOM 658 C C . PHE A 1 83 ? -9.215 -5.252 24.487 1.00 92.25 83 PHE A C 1
ATOM 660 O O . PHE A 1 83 ? -8.713 -4.815 23.455 1.00 92.25 83 PHE A O 1
ATOM 667 N N . TYR A 1 84 ? -8.643 -6.229 25.196 1.00 91.69 84 TYR A N 1
ATOM 668 C CA . TYR A 1 84 ? -7.336 -6.787 24.836 1.00 91.69 84 TYR A CA 1
ATOM 669 C C . TYR A 1 84 ? -7.364 -7.502 23.484 1.00 91.69 84 TYR A C 1
ATOM 671 O O . TYR A 1 84 ? -6.448 -7.341 22.681 1.00 91.69 84 TYR A O 1
ATOM 679 N N . ARG A 1 85 ? -8.446 -8.237 23.197 1.00 94.12 85 ARG A N 1
ATOM 680 C CA . ARG A 1 85 ? -8.637 -8.878 21.892 1.00 94.12 85 ARG A CA 1
ATOM 681 C C . ARG A 1 85 ? -8.681 -7.850 20.760 1.00 94.12 85 ARG A C 1
ATOM 683 O O . ARG A 1 85 ? -8.050 -8.050 19.728 1.00 94.12 85 ARG A O 1
ATOM 690 N N . ALA A 1 86 ? -9.418 -6.759 20.945 1.00 95.44 86 ALA A N 1
ATOM 691 C CA . ALA A 1 86 ? -9.540 -5.713 19.939 1.00 95.44 86 ALA A CA 1
ATOM 692 C C . ALA A 1 86 ? -8.240 -4.910 19.753 1.00 95.44 86 ALA A C 1
ATOM 694 O O . ALA A 1 86 ? -7.912 -4.548 18.628 1.00 95.44 86 ALA A O 1
ATOM 695 N N . MET A 1 87 ? -7.482 -4.685 20.832 1.00 94.62 87 MET A N 1
ATOM 696 C CA . MET A 1 87 ? -6.149 -4.075 20.774 1.00 94.62 87 MET A CA 1
ATOM 697 C C . MET A 1 87 ? -5.178 -4.907 19.937 1.00 94.62 87 MET A C 1
ATOM 699 O O . MET A 1 87 ? -4.554 -4.372 19.029 1.00 94.62 87 MET A O 1
ATOM 703 N N . SER A 1 88 ? -5.107 -6.217 20.184 1.00 95.19 88 SER A N 1
ATOM 704 C CA . SER A 1 88 ? -4.252 -7.125 19.407 1.00 95.19 88 SER A CA 1
ATOM 705 C C . SER A 1 88 ? -4.618 -7.121 17.916 1.00 95.19 88 SER A C 1
ATOM 707 O O . SER A 1 88 ? -3.735 -7.067 17.064 1.00 95.19 88 SER A O 1
ATOM 709 N N . ILE A 1 89 ? -5.915 -7.090 17.590 1.00 96.88 89 ILE A N 1
ATOM 710 C CA . ILE A 1 89 ? -6.391 -6.954 16.204 1.00 96.88 89 ILE A CA 1
ATOM 711 C C . ILE A 1 89 ? -5.933 -5.630 15.579 1.00 96.88 89 ILE A C 1
ATOM 713 O O . ILE A 1 89 ? -5.440 -5.622 14.452 1.00 96.88 89 ILE A O 1
ATOM 717 N N . LEU A 1 90 ? -6.085 -4.519 16.305 1.00 97.12 90 LEU A N 1
ATOM 718 C CA . LEU A 1 90 ? -5.674 -3.198 15.838 1.00 97.12 90 LEU A CA 1
ATOM 719 C C . LEU A 1 90 ? -4.166 -3.147 15.556 1.00 97.12 90 LEU A C 1
ATOM 721 O O . LEU A 1 90 ? -3.765 -2.626 14.519 1.00 97.12 90 LEU A O 1
ATOM 725 N N . GLU A 1 91 ? -3.339 -3.690 16.450 1.00 96.00 91 GLU A N 1
ATOM 726 C CA . GLU A 1 91 ? -1.878 -3.726 16.298 1.00 96.00 91 GLU A CA 1
ATOM 727 C C . GLU A 1 91 ? -1.449 -4.524 15.063 1.00 96.00 91 GLU A C 1
ATOM 729 O O . GLU A 1 91 ? -0.657 -4.041 14.250 1.00 96.00 91 GLU A O 1
ATOM 734 N N . GLU A 1 92 ? -2.016 -5.715 14.879 1.00 97.69 92 GLU A N 1
ATOM 735 C CA . GLU A 1 92 ? -1.768 -6.541 13.697 1.00 97.69 92 GLU A CA 1
ATOM 736 C C . GLU A 1 92 ? -2.166 -5.821 12.400 1.00 97.69 92 GLU A C 1
ATOM 738 O O . GLU A 1 92 ? -1.417 -5.846 11.422 1.00 97.69 92 GLU A O 1
ATOM 743 N N . ASP A 1 93 ? -3.327 -5.161 12.373 1.00 98.19 93 ASP A N 1
ATOM 744 C CA . ASP A 1 93 ? -3.796 -4.467 11.171 1.00 98.19 93 ASP A CA 1
ATOM 745 C C . ASP A 1 93 ? -2.989 -3.191 10.882 1.00 98.19 93 ASP A C 1
ATOM 747 O O . ASP A 1 93 ? -2.712 -2.895 9.718 1.00 98.19 93 ASP A O 1
ATOM 751 N N . ILE A 1 94 ? -2.535 -2.469 11.915 1.00 97.31 94 ILE A N 1
ATOM 752 C CA . ILE A 1 94 ? -1.572 -1.366 11.763 1.00 97.31 94 ILE A CA 1
ATOM 753 C C . ILE A 1 94 ? -0.271 -1.882 11.143 1.00 97.31 94 ILE A C 1
ATOM 755 O O . ILE A 1 94 ? 0.263 -1.237 10.234 1.00 97.31 94 ILE A O 1
ATOM 759 N N . SER A 1 95 ? 0.232 -3.038 11.592 1.00 96.81 95 SER A N 1
ATOM 760 C CA . SER A 1 95 ? 1.432 -3.646 11.007 1.00 96.81 95 SER A CA 1
ATOM 761 C C . SER A 1 95 ? 1.223 -3.951 9.527 1.00 96.81 95 SER A C 1
ATOM 763 O O . SER A 1 95 ? 2.022 -3.514 8.704 1.00 96.81 95 SER A O 1
ATOM 765 N N . ARG A 1 96 ? 0.106 -4.597 9.156 1.00 96.75 96 ARG A N 1
ATOM 766 C CA . ARG A 1 96 ? -0.200 -4.907 7.746 1.00 96.75 96 ARG A CA 1
ATOM 767 C C . ARG A 1 96 ? -0.262 -3.660 6.870 1.00 96.75 96 ARG A C 1
ATOM 769 O O . ARG A 1 96 ? 0.280 -3.661 5.768 1.00 96.75 96 ARG A O 1
ATOM 776 N N . VAL A 1 97 ? -0.918 -2.598 7.343 1.00 97.44 97 VAL A N 1
ATOM 777 C CA . VAL A 1 97 ? -0.994 -1.322 6.613 1.00 97.44 97 VAL A CA 1
ATOM 778 C C . VAL A 1 97 ? 0.394 -0.697 6.461 1.00 97.44 97 VAL A C 1
ATOM 780 O O . VAL A 1 97 ? 0.722 -0.179 5.394 1.00 97.44 97 VAL A O 1
ATOM 783 N N . THR A 1 98 ? 1.223 -0.778 7.502 1.00 95.88 98 THR A N 1
ATOM 784 C CA . THR A 1 98 ? 2.604 -0.279 7.477 1.00 95.88 98 THR A CA 1
ATOM 785 C C . THR A 1 98 ? 3.460 -1.046 6.470 1.00 95.88 98 THR A C 1
ATOM 787 O O . THR A 1 98 ? 4.188 -0.430 5.693 1.00 95.88 98 THR A O 1
ATOM 790 N N . ASP A 1 99 ? 3.354 -2.372 6.440 1.00 96.38 99 ASP A N 1
ATOM 791 C CA . ASP A 1 99 ? 4.111 -3.219 5.517 1.00 96.38 99 ASP A CA 1
ATOM 792 C C . ASP A 1 99 ? 3.679 -3.001 4.063 1.00 96.38 99 ASP A C 1
ATOM 794 O O . ASP A 1 99 ? 4.526 -2.859 3.179 1.00 96.38 99 ASP A O 1
ATOM 798 N N . ALA A 1 100 ? 2.371 -2.867 3.821 1.00 97.00 100 ALA A N 1
ATOM 799 C CA . ALA A 1 100 ? 1.843 -2.499 2.511 1.00 97.00 100 ALA A CA 1
ATOM 800 C C . ALA A 1 100 ? 2.380 -1.137 2.052 1.00 97.00 100 ALA A C 1
ATOM 802 O O . ALA A 1 100 ? 2.806 -0.986 0.907 1.00 97.00 100 ALA A O 1
ATOM 803 N N . TYR A 1 101 ? 2.411 -0.152 2.954 1.00 96.00 101 TYR A N 1
ATOM 804 C CA . TYR A 1 101 ? 2.945 1.167 2.639 1.00 96.00 101 TYR A CA 1
ATOM 805 C C . TYR A 1 101 ? 4.441 1.136 2.309 1.00 96.00 101 TYR A C 1
ATOM 807 O O . TYR A 1 101 ? 4.855 1.725 1.314 1.00 96.00 101 TYR A O 1
ATOM 815 N N . ARG A 1 102 ? 5.247 0.398 3.080 1.00 95.81 102 ARG A N 1
ATOM 816 C CA . ARG A 1 102 ? 6.679 0.214 2.792 1.00 95.81 102 ARG A CA 1
ATOM 817 C C . ARG A 1 102 ? 6.907 -0.421 1.424 1.00 95.81 102 ARG A C 1
ATOM 819 O O . ARG A 1 102 ? 7.739 0.063 0.666 1.00 95.81 102 ARG A O 1
ATOM 826 N N . ALA A 1 103 ? 6.141 -1.459 1.083 1.00 97.00 103 ALA A N 1
ATOM 827 C CA . ALA A 1 103 ? 6.221 -2.089 -0.233 1.00 97.00 103 ALA A CA 1
ATOM 828 C C . ALA A 1 103 ? 5.887 -1.100 -1.365 1.00 97.00 103 ALA A C 1
ATOM 830 O O . ALA A 1 103 ? 6.569 -1.084 -2.387 1.00 97.00 103 ALA A O 1
ATOM 831 N N . ILE A 1 104 ? 4.882 -0.239 -1.167 1.00 97.12 104 ILE A N 1
ATOM 832 C CA . ILE A 1 104 ? 4.519 0.822 -2.116 1.00 97.12 104 ILE A CA 1
ATOM 833 C C . ILE A 1 104 ? 5.653 1.847 -2.278 1.00 97.12 104 ILE A C 1
ATOM 835 O O . ILE A 1 104 ? 5.969 2.217 -3.408 1.00 97.12 104 ILE A O 1
ATOM 839 N N . GLN A 1 105 ? 6.271 2.302 -1.184 1.00 95.75 105 GLN A N 1
ATOM 840 C CA . GLN A 1 105 ? 7.380 3.263 -1.247 1.00 95.75 105 GLN A CA 1
ATOM 841 C C . GLN A 1 105 ? 8.591 2.675 -1.981 1.00 95.75 105 GLN A C 1
ATOM 843 O O . GLN A 1 105 ? 9.123 3.298 -2.899 1.00 95.75 105 GLN A O 1
ATOM 848 N N . ASP A 1 106 ? 8.966 1.441 -1.644 1.00 96.56 106 ASP A N 1
ATOM 849 C CA . ASP A 1 106 ? 10.034 0.707 -2.324 1.00 96.56 106 ASP A CA 1
ATOM 850 C C . ASP A 1 106 ? 9.752 0.525 -3.822 1.00 96.56 106 ASP A C 1
ATOM 852 O O . ASP A 1 106 ? 10.647 0.667 -4.659 1.00 96.56 106 ASP A O 1
ATOM 856 N N . ALA A 1 107 ? 8.508 0.190 -4.170 1.00 97.38 107 ALA A N 1
ATOM 857 C CA . ALA A 1 107 ? 8.070 0.072 -5.552 1.00 97.38 107 ALA A CA 1
ATOM 858 C C . ALA A 1 107 ? 8.173 1.409 -6.287 1.00 97.38 107 ALA A C 1
ATOM 860 O O . ALA A 1 107 ? 8.668 1.441 -7.414 1.00 97.38 107 ALA A O 1
ATOM 861 N N . ASN A 1 108 ? 7.783 2.512 -5.644 1.00 97.25 108 ASN A N 1
ATOM 862 C CA . ASN A 1 108 ? 7.873 3.838 -6.242 1.00 97.25 108 ASN A CA 1
ATOM 863 C C . ASN A 1 108 ? 9.319 4.215 -6.600 1.00 97.25 108 ASN A C 1
ATOM 865 O O . ASN A 1 108 ? 9.547 4.735 -7.689 1.00 97.25 108 ASN A O 1
ATOM 869 N N . SER A 1 109 ? 10.305 3.881 -5.761 1.00 96.31 109 SER A N 1
ATOM 870 C CA . SER A 1 109 ? 11.719 4.100 -6.104 1.00 96.31 109 SER A CA 1
ATOM 871 C C . SER A 1 109 ? 12.128 3.370 -7.391 1.00 96.31 109 SER A C 1
ATOM 873 O O . SER A 1 109 ? 12.811 3.946 -8.236 1.00 96.31 109 SER A O 1
ATOM 875 N N . LEU A 1 110 ? 11.657 2.135 -7.606 1.00 96.94 110 LEU A N 1
ATOM 876 C CA . LEU A 1 110 ? 11.922 1.411 -8.857 1.00 96.94 110 LEU A CA 1
ATOM 877 C C . LEU A 1 110 ? 11.190 2.014 -10.060 1.00 96.94 110 LEU A C 1
ATOM 879 O O . LEU A 1 110 ? 11.744 2.041 -11.159 1.00 96.94 110 LEU A O 1
ATOM 883 N N . ILE A 1 111 ? 9.973 2.525 -9.867 1.00 97.56 111 ILE A N 1
ATOM 884 C CA . ILE A 1 111 ? 9.244 3.250 -10.916 1.00 97.56 111 ILE A CA 1
ATOM 885 C C . ILE A 1 111 ? 10.009 4.510 -11.331 1.00 97.56 111 ILE A C 1
ATOM 887 O O . ILE A 1 111 ? 10.169 4.761 -12.524 1.00 97.56 111 ILE A O 1
ATOM 891 N N . GLU A 1 112 ? 10.545 5.272 -10.380 1.00 96.94 112 GLU A N 1
ATOM 892 C CA . GLU A 1 112 ? 11.370 6.448 -10.676 1.00 96.94 112 GLU A CA 1
ATOM 893 C C . GLU A 1 112 ? 12.640 6.078 -11.452 1.00 96.94 112 GLU A C 1
ATOM 895 O O . GLU A 1 112 ? 13.022 6.771 -12.398 1.00 96.94 112 GLU A O 1
ATOM 900 N N . GLU A 1 113 ? 13.279 4.955 -11.120 1.00 96.12 113 GLU A N 1
ATOM 901 C CA . GLU A 1 113 ? 14.413 4.442 -11.889 1.00 96.12 113 GLU A CA 1
ATOM 902 C C . GLU A 1 113 ? 14.035 4.029 -13.319 1.00 96.12 113 GLU A C 1
ATOM 904 O O . GLU A 1 113 ? 14.803 4.281 -14.257 1.00 96.12 113 GLU A O 1
ATOM 909 N N . ILE A 1 114 ? 12.863 3.417 -13.506 1.00 96.56 114 ILE A N 1
ATOM 910 C CA . ILE A 1 114 ? 12.317 3.088 -14.827 1.00 96.56 114 ILE A CA 1
ATOM 911 C C . ILE A 1 114 ? 12.087 4.370 -15.635 1.00 96.56 114 ILE A C 1
ATOM 913 O O . ILE A 1 114 ? 12.557 4.474 -16.767 1.00 96.56 114 ILE A O 1
ATOM 917 N N . GLU A 1 115 ? 11.439 5.377 -15.050 1.00 95.19 115 GLU A N 1
ATOM 918 C CA . GLU A 1 115 ? 11.178 6.662 -15.707 1.00 95.19 115 GLU A CA 1
ATOM 919 C C . GLU A 1 115 ? 12.470 7.403 -16.068 1.00 95.19 115 GLU A C 1
ATOM 921 O O . GLU A 1 115 ? 12.604 7.946 -17.167 1.00 95.19 115 GLU A O 1
ATOM 926 N N . ASN A 1 116 ? 13.473 7.371 -15.191 1.00 94.62 116 ASN A N 1
ATOM 927 C CA . ASN A 1 116 ? 14.796 7.910 -15.498 1.00 94.62 116 ASN A CA 1
ATOM 928 C C . ASN A 1 116 ? 15.445 7.176 -16.678 1.00 94.62 116 ASN A C 1
ATOM 930 O O . ASN A 1 116 ? 16.029 7.817 -17.554 1.00 94.62 116 ASN A O 1
ATOM 934 N N . THR A 1 117 ? 15.287 5.854 -16.752 1.00 92.94 117 THR A N 1
ATOM 935 C CA . THR A 1 117 ? 15.791 5.045 -17.871 1.00 92.94 117 THR A CA 1
ATOM 936 C C . THR A 1 117 ? 15.081 5.408 -19.180 1.00 92.94 117 THR A C 1
ATOM 938 O O . THR A 1 117 ? 15.754 5.627 -20.187 1.00 92.94 117 THR A O 1
ATOM 941 N N . LYS A 1 118 ? 13.752 5.604 -19.167 1.00 92.06 118 LYS A N 1
ATOM 942 C CA . LYS A 1 118 ? 12.990 6.100 -20.332 1.00 92.06 118 LYS A CA 1
ATOM 943 C C . LYS A 1 118 ? 13.467 7.480 -20.793 1.00 92.06 118 LYS A C 1
ATOM 945 O O . LYS A 1 118 ? 13.602 7.727 -21.988 1.00 92.06 118 LYS A O 1
ATOM 950 N N . ARG A 1 119 ? 13.764 8.394 -19.862 1.00 91.75 119 ARG A N 1
ATOM 951 C CA . ARG A 1 119 ? 14.307 9.725 -20.203 1.00 91.75 119 ARG A CA 1
ATOM 952 C C . ARG A 1 119 ? 15.695 9.637 -20.834 1.00 91.75 119 ARG A C 1
ATOM 954 O O . ARG A 1 119 ? 15.994 10.415 -21.735 1.00 91.75 119 ARG A O 1
ATOM 961 N N . MET A 1 120 ? 16.547 8.727 -20.360 1.00 89.81 120 MET A N 1
ATOM 962 C CA . MET A 1 120 ? 17.868 8.495 -20.954 1.00 89.81 120 MET A CA 1
ATOM 963 C C . MET A 1 120 ? 17.756 7.935 -22.370 1.00 89.81 120 MET A C 1
ATOM 965 O O . MET A 1 120 ? 18.445 8.425 -23.260 1.00 89.81 120 MET A O 1
ATOM 969 N N . LEU A 1 121 ? 16.859 6.968 -22.570 1.00 88.56 121 LEU A N 1
ATOM 970 C CA . LEU A 1 121 ? 16.563 6.368 -23.867 1.00 88.56 121 LEU A CA 1
ATOM 971 C C . LEU A 1 121 ? 16.194 7.443 -24.908 1.00 88.56 121 LEU A C 1
ATOM 973 O O . LEU A 1 121 ? 16.883 7.571 -25.917 1.00 88.56 121 LEU A O 1
ATOM 977 N N . LYS A 1 122 ? 15.224 8.312 -24.584 1.00 86.12 122 LYS A N 1
ATOM 978 C CA . LYS A 1 122 ? 14.764 9.412 -25.459 1.00 86.12 122 LYS A CA 1
ATOM 979 C C . LYS A 1 122 ? 15.853 10.428 -25.810 1.00 86.12 122 LYS A C 1
ATOM 981 O O . LYS A 1 122 ? 15.810 11.058 -26.860 1.00 86.12 122 LYS A O 1
ATOM 986 N N . ARG A 1 123 ? 16.837 10.628 -24.926 1.00 86.19 123 ARG A N 1
ATOM 987 C CA . ARG A 1 123 ? 17.943 11.578 -25.152 1.00 86.19 123 ARG A CA 1
ATOM 988 C C . ARG A 1 123 ? 19.014 11.045 -26.096 1.00 86.19 123 ARG A C 1
ATOM 990 O O . ARG A 1 123 ? 19.740 11.852 -26.665 1.00 86.19 123 ARG A O 1
ATOM 997 N N . LYS A 1 124 ? 19.150 9.724 -26.230 1.00 81.25 124 LYS A N 1
ATOM 998 C CA . LYS A 1 124 ? 20.197 9.119 -27.063 1.00 81.25 124 LYS A CA 1
ATOM 999 C C . LYS A 1 124 ? 19.885 9.149 -28.558 1.00 81.25 124 LYS A C 1
ATOM 1001 O O . LYS A 1 124 ? 20.815 9.014 -29.342 1.00 81.25 124 LYS A O 1
ATOM 1006 N N . GLY A 1 125 ? 18.625 9.367 -28.945 1.00 67.25 125 GLY A N 1
ATOM 1007 C CA . GLY A 1 125 ? 18.231 9.410 -30.355 1.00 67.25 125 GLY A CA 1
ATOM 1008 C C . GLY A 1 125 ? 18.517 8.086 -31.063 1.00 67.25 125 GLY A C 1
ATOM 1009 O O . GLY A 1 125 ? 19.166 8.074 -32.107 1.00 67.25 125 GLY A O 1
ATOM 1010 N N . LEU A 1 126 ? 18.101 6.972 -30.448 1.00 68.94 126 LEU A N 1
ATOM 1011 C CA . LEU A 1 126 ? 18.254 5.638 -31.027 1.00 68.94 126 LEU A CA 1
ATOM 1012 C C . LEU A 1 126 ? 17.391 5.477 -32.286 1.00 68.94 126 LEU A C 1
ATOM 1014 O O . LEU A 1 126 ? 16.507 6.283 -32.574 1.00 68.94 126 LEU A O 1
ATOM 1018 N N . ASP A 1 127 ? 17.628 4.387 -33.023 1.00 78.75 127 ASP A N 1
ATOM 1019 C CA . ASP A 1 127 ? 16.678 3.941 -34.039 1.00 78.75 127 ASP A CA 1
ATOM 1020 C C . ASP A 1 127 ? 15.278 3.792 -33.422 1.00 78.75 127 ASP A C 1
ATOM 1022 O O . ASP A 1 127 ? 15.107 3.130 -32.392 1.00 78.75 127 ASP A O 1
ATOM 1026 N N . SER A 1 128 ? 14.284 4.397 -34.076 1.00 79.56 128 SER A N 1
ATOM 1027 C CA . SER A 1 128 ? 12.913 4.509 -33.563 1.00 79.56 128 SER A CA 1
ATOM 1028 C C . SER A 1 128 ? 12.264 3.161 -33.223 1.00 79.56 128 SER A C 1
ATOM 1030 O O . SER A 1 128 ? 11.405 3.098 -32.343 1.00 79.56 128 SER A O 1
ATOM 1032 N N . THR A 1 129 ? 12.696 2.074 -33.872 1.00 83.19 129 THR A N 1
ATOM 1033 C CA . THR A 1 129 ? 12.189 0.719 -33.620 1.00 83.19 129 THR A CA 1
ATOM 1034 C C . THR A 1 129 ? 12.711 0.181 -32.291 1.00 83.19 129 THR A C 1
ATOM 1036 O O . THR A 1 129 ? 11.930 -0.239 -31.442 1.00 83.19 129 THR A O 1
ATOM 1039 N N . LYS A 1 130 ? 14.029 0.266 -32.067 1.00 81.94 130 LYS A N 1
ATOM 1040 C CA . LYS A 1 130 ? 14.675 -0.216 -30.834 1.00 81.94 130 LYS A CA 1
ATOM 1041 C C . LYS A 1 130 ? 14.280 0.605 -29.614 1.00 81.94 130 LYS A C 1
ATOM 1043 O O . LYS A 1 130 ? 14.119 0.060 -28.527 1.00 81.94 130 LYS A O 1
ATOM 1048 N N . GLU A 1 131 ? 14.128 1.916 -29.784 1.00 85.56 131 GLU A N 1
ATOM 1049 C CA . GLU A 1 131 ? 13.619 2.784 -28.722 1.00 85.56 131 GLU A CA 1
ATOM 1050 C C . GLU A 1 131 ? 12.229 2.336 -28.266 1.00 85.56 131 GLU A C 1
ATOM 1052 O O . GLU A 1 131 ? 11.988 2.172 -27.069 1.00 85.56 131 GLU A O 1
ATOM 1057 N N . ARG A 1 132 ? 11.337 2.064 -29.219 1.00 87.69 132 ARG A N 1
ATOM 1058 C CA . ARG A 1 132 ? 9.982 1.616 -28.917 1.00 87.69 132 ARG A CA 1
ATOM 1059 C C . ARG A 1 132 ? 9.958 0.270 -28.194 1.00 87.69 132 ARG A C 1
ATOM 1061 O O . ARG A 1 132 ? 9.239 0.146 -27.209 1.00 87.69 132 ARG A O 1
ATOM 1068 N N . GLU A 1 133 ? 10.753 -0.702 -28.638 1.00 88.81 133 GLU A N 1
ATOM 1069 C CA . GLU A 1 133 ? 10.856 -2.017 -27.986 1.00 88.81 133 GLU A CA 1
ATOM 1070 C C . GLU A 1 133 ? 11.269 -1.881 -26.511 1.00 88.81 133 GLU A C 1
ATOM 1072 O O . GLU A 1 133 ? 10.601 -2.403 -25.618 1.00 88.81 133 GLU A O 1
ATOM 1077 N N . VAL A 1 134 ? 12.318 -1.100 -26.226 1.00 88.75 134 VAL A N 1
ATOM 1078 C CA . VAL A 1 134 ? 12.791 -0.889 -24.848 1.00 88.75 134 VAL A CA 1
ATOM 1079 C C . VAL A 1 134 ? 11.767 -0.110 -24.013 1.00 88.75 134 VAL A C 1
ATOM 1081 O O . VAL A 1 134 ? 11.564 -0.423 -22.838 1.00 88.75 134 VAL A O 1
ATOM 1084 N N . GLU A 1 135 ? 11.096 0.896 -24.584 1.00 91.38 135 GLU A N 1
ATOM 1085 C CA . GLU A 1 135 ? 10.039 1.638 -23.885 1.00 91.38 135 GLU A CA 1
ATOM 1086 C C . GLU A 1 135 ? 8.842 0.736 -23.537 1.00 91.38 135 GLU A C 1
ATOM 1088 O O . GLU A 1 135 ? 8.313 0.820 -22.424 1.00 91.38 135 GLU A O 1
ATOM 1093 N N . GLU A 1 136 ? 8.445 -0.163 -24.441 1.00 93.31 136 GLU A N 1
ATOM 1094 C CA . GLU A 1 136 ? 7.398 -1.161 -24.203 1.00 93.31 136 GLU A CA 1
ATOM 1095 C C . GLU A 1 136 ? 7.785 -2.122 -23.070 1.00 93.31 136 GLU A C 1
ATOM 1097 O O . GLU A 1 136 ? 6.982 -2.342 -22.157 1.00 93.31 136 GLU A O 1
ATOM 1102 N N . GLU A 1 137 ? 9.024 -2.617 -23.036 1.00 93.44 137 GLU A N 1
ATOM 1103 C CA . GLU A 1 137 ? 9.483 -3.470 -21.936 1.00 93.44 137 GLU A CA 1
ATOM 1104 C C . GLU A 1 137 ? 9.537 -2.737 -20.584 1.00 93.44 137 GLU A C 1
ATOM 1106 O O . GLU A 1 137 ? 9.117 -3.280 -19.556 1.00 93.44 137 GLU A O 1
ATOM 1111 N N . LEU A 1 138 ? 9.978 -1.475 -20.566 1.00 94.94 138 LEU A N 1
ATOM 1112 C CA . LEU A 1 138 ? 9.959 -0.639 -19.362 1.00 94.94 138 LEU A CA 1
ATOM 1113 C C . LEU A 1 138 ? 8.523 -0.388 -18.870 1.00 94.94 138 LEU A C 1
ATOM 1115 O O . LEU A 1 138 ? 8.268 -0.396 -17.665 1.00 94.94 138 LEU A O 1
ATOM 1119 N N . ASN A 1 139 ? 7.563 -0.201 -19.780 1.00 95.88 139 ASN A N 1
ATOM 1120 C CA . ASN A 1 139 ? 6.143 -0.093 -19.435 1.00 95.88 139 ASN A CA 1
ATOM 1121 C C . ASN A 1 139 ? 5.581 -1.411 -18.878 1.00 95.88 139 ASN A C 1
ATOM 1123 O O . ASN A 1 139 ? 4.795 -1.388 -17.926 1.00 95.88 139 ASN A O 1
ATOM 1127 N N . MET A 1 140 ? 6.012 -2.561 -19.408 1.00 96.56 140 MET A N 1
ATOM 1128 C CA . MET A 1 140 ? 5.650 -3.867 -18.849 1.00 96.56 140 MET A CA 1
ATOM 1129 C C . MET A 1 140 ? 6.162 -4.037 -17.416 1.00 96.56 140 MET A C 1
ATOM 1131 O O . MET A 1 140 ? 5.418 -4.540 -16.574 1.00 96.56 140 MET A O 1
ATOM 1135 N N . LEU A 1 141 ? 7.372 -3.561 -17.099 1.00 96.69 141 LEU A N 1
ATOM 1136 C CA . LEU A 1 141 ? 7.880 -3.581 -15.723 1.00 96.69 141 LEU A CA 1
ATOM 1137 C C . LEU A 1 141 ? 7.018 -2.750 -14.769 1.00 96.69 141 LEU A C 1
ATOM 1139 O O . LEU A 1 141 ? 6.707 -3.226 -13.678 1.00 96.69 141 LEU A O 1
ATOM 1143 N N . VAL A 1 142 ? 6.588 -1.549 -15.176 1.00 97.50 142 VAL A N 1
ATOM 1144 C CA . VAL A 1 142 ? 5.660 -0.727 -14.373 1.00 97.50 142 VAL A CA 1
ATOM 1145 C C . VAL A 1 142 ? 4.369 -1.492 -14.087 1.00 97.50 142 VAL A C 1
ATOM 1147 O O . VAL A 1 142 ? 3.910 -1.529 -12.944 1.00 97.50 142 VAL A O 1
ATOM 1150 N N . LYS A 1 143 ? 3.802 -2.140 -15.112 1.00 96.88 143 LYS A N 1
ATOM 1151 C CA . LYS A 1 143 ? 2.593 -2.952 -14.958 1.00 96.88 143 LYS A CA 1
ATOM 1152 C C . LYS A 1 143 ? 2.815 -4.106 -13.980 1.00 96.88 143 LYS A C 1
ATOM 1154 O O . LYS A 1 143 ? 2.024 -4.271 -13.061 1.00 96.88 143 LYS A O 1
ATOM 1159 N N . TRP A 1 144 ? 3.911 -4.851 -14.116 1.00 96.75 144 TRP A N 1
ATOM 1160 C CA . TRP A 1 144 ? 4.233 -5.946 -13.198 1.00 96.75 144 TRP A CA 1
ATOM 1161 C C . TRP A 1 144 ? 4.405 -5.468 -11.759 1.00 96.75 144 TRP A C 1
ATOM 1163 O O . TRP A 1 144 ? 3.910 -6.123 -10.848 1.00 96.75 144 TRP A O 1
ATOM 1173 N N . ILE A 1 145 ? 5.072 -4.330 -11.542 1.00 97.38 145 ILE A N 1
ATOM 1174 C CA . ILE A 1 145 ? 5.201 -3.726 -10.211 1.00 97.38 145 ILE A CA 1
ATOM 1175 C C . ILE A 1 145 ? 3.812 -3.451 -9.623 1.00 97.38 145 ILE A C 1
ATOM 1177 O O . ILE A 1 145 ? 3.532 -3.891 -8.507 1.00 97.38 145 ILE A O 1
ATOM 1181 N N . ARG A 1 146 ? 2.930 -2.786 -10.381 1.00 96.88 146 ARG A N 1
ATOM 1182 C CA . ARG A 1 146 ? 1.554 -2.502 -9.949 1.00 96.88 146 ARG A CA 1
ATOM 1183 C C . ARG A 1 146 ? 0.798 -3.781 -9.601 1.00 96.88 146 ARG A C 1
ATOM 1185 O O . ARG A 1 146 ? 0.252 -3.865 -8.505 1.00 96.88 146 ARG A O 1
ATOM 1192 N N . ASP A 1 147 ? 0.807 -4.769 -10.493 1.00 95.94 147 ASP A N 1
ATOM 1193 C CA . ASP A 1 147 ? 0.082 -6.030 -10.312 1.00 95.94 147 ASP A CA 1
ATOM 1194 C C . ASP A 1 147 ? 0.556 -6.755 -9.041 1.00 95.94 147 ASP A C 1
ATOM 1196 O O . ASP A 1 147 ? -0.252 -7.223 -8.247 1.00 95.94 147 ASP A O 1
ATOM 1200 N N . ILE A 1 148 ? 1.866 -6.777 -8.767 1.00 96.00 148 ILE A N 1
ATOM 1201 C CA . ILE A 1 148 ? 2.411 -7.395 -7.547 1.00 96.00 148 ILE A CA 1
ATOM 1202 C C . ILE A 1 148 ? 1.898 -6.700 -6.288 1.00 96.00 148 ILE A C 1
ATOM 1204 O O . ILE A 1 148 ? 1.486 -7.381 -5.347 1.00 96.00 148 ILE A O 1
ATOM 1208 N N . ILE A 1 149 ? 1.943 -5.367 -6.265 1.00 96.81 149 ILE A N 1
ATOM 1209 C CA . ILE A 1 149 ? 1.511 -4.573 -5.113 1.00 96.81 149 ILE A CA 1
ATOM 1210 C C . ILE A 1 149 ? 0.011 -4.755 -4.868 1.00 96.81 149 ILE A C 1
ATOM 1212 O O . ILE A 1 149 ? -0.389 -5.027 -3.736 1.00 96.81 149 ILE A O 1
ATOM 1216 N N . VAL A 1 150 ? -0.808 -4.658 -5.917 1.00 95.44 150 VAL A N 1
ATOM 1217 C CA . VAL A 1 150 ? -2.271 -4.754 -5.820 1.00 95.44 150 VAL A CA 1
ATOM 1218 C C . VAL A 1 150 ? -2.721 -6.180 -5.491 1.00 95.44 150 VAL A C 1
ATOM 1220 O O . VAL A 1 150 ? -3.580 -6.365 -4.625 1.00 95.44 150 VAL A O 1
ATOM 1223 N N . ASP A 1 151 ? -2.131 -7.208 -6.104 1.00 94.19 151 ASP A N 1
ATOM 1224 C CA . ASP A 1 151 ? -2.546 -8.599 -5.899 1.00 94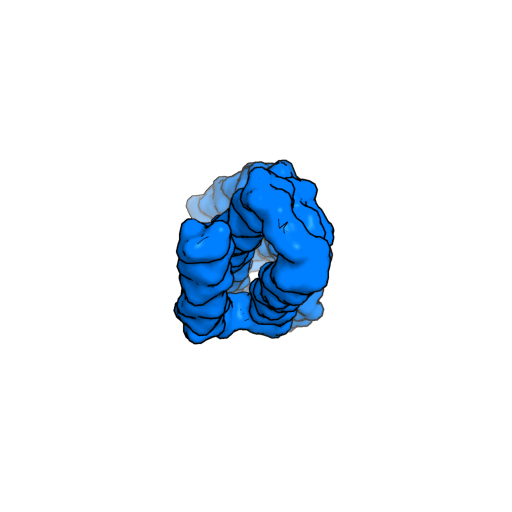.19 151 ASP A CA 1
ATOM 1225 C C . ASP A 1 151 ? -2.087 -9.150 -4.552 1.00 94.19 151 ASP A C 1
ATOM 1227 O O . ASP A 1 151 ? -2.884 -9.742 -3.817 1.00 94.19 151 ASP A O 1
ATOM 1231 N N . ASN A 1 152 ? -0.810 -8.979 -4.210 1.00 92.19 152 ASN A N 1
ATOM 1232 C CA . ASN A 1 152 ? -0.270 -9.439 -2.938 1.00 92.19 152 ASN A CA 1
ATOM 1233 C C . ASN A 1 152 ? 1.080 -8.777 -2.643 1.00 92.19 152 ASN A C 1
ATOM 1235 O O . ASN A 1 152 ? 2.139 -9.341 -2.947 1.00 92.19 152 ASN A O 1
ATOM 1239 N N . PHE A 1 153 ? 1.038 -7.621 -1.978 1.00 94.19 153 PHE A N 1
ATOM 1240 C CA . PHE A 1 153 ? 2.237 -6.879 -1.589 1.00 94.19 153 PHE A CA 1
ATOM 1241 C C . PHE A 1 153 ? 3.214 -7.696 -0.720 1.00 94.19 153 PHE A C 1
ATOM 1243 O O . PHE A 1 153 ? 4.407 -7.413 -0.740 1.00 94.19 153 PHE A O 1
ATOM 1250 N N . ASN A 1 154 ? 2.775 -8.749 -0.014 1.00 92.56 154 ASN A N 1
ATOM 1251 C CA . ASN A 1 154 ? 3.687 -9.598 0.772 1.00 92.56 154 ASN A CA 1
ATOM 1252 C C . ASN A 1 154 ? 4.717 -10.325 -0.107 1.00 92.56 154 ASN A C 1
ATOM 1254 O O . ASN A 1 154 ? 5.801 -10.677 0.351 1.00 92.56 154 ASN A O 1
ATOM 1258 N N . ASN A 1 155 ? 4.405 -10.521 -1.391 1.00 92.44 155 ASN A N 1
ATOM 1259 C CA . ASN A 1 155 ? 5.325 -11.114 -2.357 1.00 92.44 155 ASN A CA 1
ATOM 1260 C C . ASN A 1 155 ? 6.310 -10.099 -2.952 1.00 92.44 155 ASN A C 1
ATOM 1262 O O . ASN A 1 155 ? 7.132 -10.487 -3.787 1.00 92.44 155 ASN A O 1
ATOM 1266 N N . TRP A 1 156 ? 6.227 -8.822 -2.564 1.00 94.19 156 TRP A N 1
ATOM 1267 C CA . TRP A 1 156 ? 7.045 -7.751 -3.120 1.00 94.19 156 TRP A CA 1
ATOM 1268 C C . TRP A 1 156 ? 8.534 -8.070 -3.031 1.00 94.19 156 TRP A C 1
ATOM 1270 O O . TRP A 1 156 ? 9.194 -8.131 -4.063 1.00 94.19 156 TRP A O 1
ATOM 1280 N N . ASN A 1 157 ? 9.044 -8.380 -1.836 1.00 89.62 157 ASN A N 1
ATOM 1281 C CA . ASN A 1 157 ? 10.473 -8.633 -1.626 1.00 89.62 157 ASN A CA 1
ATOM 1282 C C . ASN A 1 157 ? 11.004 -9.772 -2.509 1.00 89.62 157 ASN A C 1
ATOM 1284 O O . ASN A 1 157 ? 12.050 -9.627 -3.134 1.00 89.62 157 ASN A O 1
ATOM 1288 N N . ASN A 1 158 ? 10.234 -10.853 -2.654 1.00 89.44 158 ASN A N 1
ATOM 1289 C CA . ASN A 1 158 ? 10.624 -12.007 -3.468 1.00 89.44 158 ASN A CA 1
ATOM 1290 C C . ASN A 1 158 ? 10.647 -11.691 -4.971 1.00 89.44 158 ASN A C 1
ATOM 1292 O O . ASN A 1 158 ? 11.432 -12.261 -5.724 1.00 89.44 158 ASN A O 1
ATOM 1296 N N . LYS A 1 159 ? 9.759 -10.807 -5.440 1.00 92.25 159 LYS A N 1
ATOM 1297 C CA . LYS A 1 159 ? 9.651 -10.459 -6.866 1.00 92.25 159 LYS A CA 1
ATOM 1298 C C . LYS A 1 159 ? 10.508 -9.249 -7.255 1.00 92.25 159 LYS A C 1
ATOM 1300 O O . LYS A 1 159 ? 10.888 -9.134 -8.422 1.00 92.25 159 LYS A O 1
ATOM 1305 N N . LYS A 1 160 ? 10.845 -8.387 -6.291 1.00 93.88 160 LYS A N 1
ATOM 1306 C CA . LYS A 1 160 ? 11.660 -7.174 -6.451 1.00 93.88 160 LYS A CA 1
ATOM 1307 C C . LYS A 1 160 ? 13.006 -7.481 -7.099 1.00 93.88 160 LYS A C 1
ATOM 1309 O O . LYS A 1 160 ? 13.376 -6.815 -8.059 1.00 93.88 160 LYS A O 1
ATOM 1314 N N . GLU A 1 161 ? 13.707 -8.515 -6.638 1.00 92.62 161 GLU A N 1
ATOM 1315 C CA . GLU A 1 161 ? 15.033 -8.878 -7.163 1.00 92.62 161 GLU A CA 1
ATOM 1316 C C . GLU A 1 161 ? 15.008 -9.163 -8.668 1.00 92.62 161 GLU A C 1
ATOM 1318 O O . GLU A 1 161 ? 15.852 -8.671 -9.418 1.00 92.62 161 GLU A O 1
ATOM 1323 N N . LYS A 1 162 ? 13.989 -9.892 -9.135 1.00 92.69 162 LYS A N 1
ATOM 1324 C CA . LYS A 1 162 ? 13.819 -10.191 -10.559 1.00 92.69 162 LYS A CA 1
ATOM 1325 C C . LYS A 1 162 ? 13.589 -8.919 -11.378 1.00 92.69 162 LYS A C 1
ATOM 1327 O O . LYS A 1 162 ? 14.168 -8.773 -12.450 1.00 92.69 162 LYS A O 1
ATOM 1332 N N . ILE A 1 163 ? 12.779 -7.989 -10.871 1.00 94.25 163 ILE A N 1
ATOM 1333 C CA . ILE A 1 163 ? 12.527 -6.694 -11.523 1.00 94.25 163 ILE A CA 1
ATOM 1334 C C . ILE A 1 163 ? 13.816 -5.873 -11.602 1.00 94.25 163 ILE A C 1
ATOM 1336 O O . ILE A 1 163 ? 14.143 -5.357 -12.669 1.00 94.25 163 ILE A O 1
ATOM 1340 N N . VAL A 1 164 ? 14.581 -5.807 -10.509 1.00 94.31 164 VAL A N 1
ATOM 1341 C CA . VAL A 1 164 ? 15.864 -5.089 -10.454 1.00 94.31 164 VAL A CA 1
ATOM 1342 C C . VAL A 1 164 ? 16.851 -5.652 -11.476 1.00 94.31 164 VAL A C 1
ATOM 1344 O O . VAL A 1 164 ? 17.495 -4.885 -12.192 1.00 94.31 164 VAL A O 1
ATOM 1347 N N . GLN A 1 165 ? 16.944 -6.977 -11.608 1.00 93.38 165 GLN A N 1
ATOM 1348 C CA . GLN A 1 165 ? 17.817 -7.617 -12.596 1.00 93.38 165 GLN A CA 1
ATOM 1349 C C . GLN A 1 165 ? 17.417 -7.273 -14.035 1.00 93.38 165 GLN A C 1
ATOM 1351 O O . GLN A 1 165 ? 18.283 -6.956 -14.850 1.00 93.38 165 GLN A O 1
ATOM 1356 N N . ILE A 1 166 ? 16.119 -7.313 -14.354 1.00 92.88 166 ILE A N 1
ATOM 1357 C CA . ILE A 1 166 ? 15.623 -6.962 -15.693 1.00 92.88 166 ILE A CA 1
ATOM 1358 C C . ILE A 1 166 ? 15.911 -5.485 -15.991 1.00 92.88 166 ILE A C 1
ATOM 1360 O O . ILE A 1 166 ? 16.494 -5.173 -17.028 1.00 92.88 166 ILE A O 1
ATOM 1364 N N . LEU A 1 167 ? 15.596 -4.589 -15.052 1.00 93.88 167 LEU A N 1
ATOM 1365 C CA . LEU A 1 167 ? 15.864 -3.158 -15.190 1.00 93.88 167 LEU A CA 1
ATOM 1366 C C . LEU A 1 167 ? 17.362 -2.866 -15.368 1.00 93.88 167 LEU A C 1
ATOM 1368 O O . LEU A 1 167 ? 17.738 -2.003 -16.157 1.00 93.88 167 LEU A O 1
ATOM 1372 N N . SER A 1 168 ? 18.229 -3.594 -14.665 1.00 93.38 168 SER A N 1
ATOM 1373 C CA . SER A 1 168 ? 19.684 -3.434 -14.776 1.00 93.38 168 SER A CA 1
ATOM 1374 C C . SER A 1 168 ? 20.186 -3.803 -16.173 1.00 93.38 168 SER A C 1
ATOM 1376 O O . SER A 1 168 ? 20.922 -3.023 -16.775 1.00 93.38 168 SER A O 1
ATOM 1378 N N . LYS A 1 169 ? 19.703 -4.918 -16.739 1.00 90.62 169 LYS A N 1
ATOM 1379 C CA . LYS A 1 169 ? 20.016 -5.321 -18.121 1.00 90.62 169 LYS A CA 1
ATOM 1380 C C . LYS A 1 169 ? 19.548 -4.282 -19.142 1.00 90.62 169 LYS A C 1
ATOM 1382 O O . LYS A 1 169 ? 20.288 -3.933 -20.056 1.00 90.62 169 LYS A O 1
ATOM 1387 N N . MET A 1 170 ? 18.346 -3.732 -18.963 1.00 88.44 170 MET A N 1
ATOM 1388 C CA . MET A 1 170 ? 17.837 -2.661 -19.828 1.00 88.44 170 MET A CA 1
ATOM 1389 C C . MET A 1 170 ? 18.708 -1.408 -19.746 1.00 88.44 170 MET A C 1
ATOM 1391 O O . MET A 1 170 ? 19.054 -0.828 -20.771 1.00 88.44 170 MET A O 1
ATOM 1395 N N . LYS A 1 171 ? 19.116 -1.003 -18.538 1.00 88.69 171 LYS A N 1
ATOM 1396 C CA . LYS A 1 171 ? 20.021 0.139 -18.347 1.00 88.69 171 LYS A CA 1
ATOM 1397 C C . LYS A 1 171 ? 21.369 -0.080 -19.029 1.00 88.69 171 LYS A C 1
ATOM 1399 O O . LYS A 1 171 ? 21.921 0.877 -19.564 1.00 88.69 171 LYS A O 1
ATOM 1404 N N . GLU A 1 172 ? 21.906 -1.297 -19.014 1.00 86.44 172 GLU A N 1
ATOM 1405 C CA . GLU A 1 172 ? 23.136 -1.634 -19.739 1.00 86.44 172 GLU A CA 1
ATOM 1406 C C . GLU A 1 172 ? 22.951 -1.500 -21.249 1.00 86.44 172 GLU A C 1
ATOM 1408 O O . GLU A 1 172 ? 23.739 -0.800 -21.880 1.00 86.44 172 GLU A O 1
ATOM 1413 N N . HIS A 1 173 ? 21.872 -2.045 -21.819 1.00 77.50 173 HIS A N 1
ATOM 1414 C CA . HIS A 1 173 ? 21.557 -1.852 -23.239 1.00 77.50 173 HIS A CA 1
ATOM 1415 C C . HIS A 1 173 ? 21.423 -0.366 -23.604 1.00 77.50 173 HIS A C 1
ATOM 1417 O O . HIS A 1 173 ? 21.980 0.077 -24.608 1.00 77.50 173 HIS A O 1
ATOM 1423 N N . VAL A 1 174 ? 20.770 0.429 -22.750 1.00 80.44 174 VAL A N 1
ATOM 1424 C CA . VAL A 1 174 ? 20.648 1.883 -22.936 1.00 80.44 174 VAL A CA 1
ATOM 1425 C C . VAL A 1 174 ? 21.991 2.595 -22.779 1.00 80.44 174 VAL A C 1
ATOM 1427 O O . VAL A 1 174 ? 22.180 3.633 -23.394 1.00 80.44 174 VAL A O 1
ATOM 1430 N N . LYS A 1 175 ? 22.940 2.099 -21.975 1.00 72.56 175 LYS A N 1
ATOM 1431 C CA . LYS A 1 175 ? 24.265 2.723 -21.785 1.00 72.56 175 LYS A CA 1
ATOM 1432 C C . LYS A 1 175 ? 25.264 2.373 -22.886 1.00 72.56 175 LYS A C 1
ATOM 1434 O O . LYS A 1 175 ? 26.012 3.265 -23.275 1.00 72.56 175 LYS A O 1
ATOM 1439 N N . VAL A 1 176 ? 25.279 1.118 -23.334 1.00 58.59 176 VAL A N 1
ATOM 1440 C CA . VAL A 1 176 ? 26.246 0.562 -24.299 1.00 58.59 176 VAL A CA 1
ATOM 1441 C C . VAL A 1 176 ? 25.940 0.987 -25.740 1.00 58.59 176 VAL A C 1
ATOM 1443 O O . VAL A 1 176 ? 26.858 1.040 -26.554 1.00 58.59 176 VAL A O 1
ATOM 1446 N N . THR A 1 177 ? 24.684 1.324 -26.038 1.00 49.03 177 THR A N 1
ATOM 1447 C CA . THR A 1 177 ? 24.255 1.859 -27.344 1.00 49.03 177 THR A CA 1
ATOM 1448 C C . THR A 1 177 ? 24.378 3.372 -27.384 1.00 49.03 177 THR A C 1
ATOM 1450 O O . THR A 1 177 ? 24.853 3.924 -28.392 1.00 49.03 177 THR A O 1
#